Protein AF-W1W7Q9-F1 (afdb_monomer_lite)

pLDDT: mean 80.12, std 13.37, range [40.53, 93.12]

Structure (mmCIF, N/CA/C/O backbone):
data_AF-W1W7Q9-F1
#
_entry.id   AF-W1W7Q9-F1
#
loop_
_atom_site.group_PDB
_atom_site.id
_atom_site.type_symbol
_atom_site.label_atom_id
_atom_site.label_alt_id
_atom_site.label_comp_id
_atom_site.label_asym_id
_atom_site.label_entity_id
_atom_site.label_seq_id
_atom_site.pdbx_PDB_ins_code
_atom_site.Cartn_x
_atom_site.Cartn_y
_atom_site.Cartn_z
_atom_site.occupancy
_atom_site.B_iso_or_equiv
_atom_site.auth_seq_id
_atom_site.auth_comp_id
_atom_site.auth_asym_id
_atom_site.auth_atom_id
_atom_site.pdbx_PDB_model_num
ATOM 1 N N . ALA A 1 1 ? 4.814 16.428 0.549 1.00 47.56 1 ALA A N 1
ATOM 2 C CA . ALA A 1 1 ? 3.673 15.488 0.629 1.00 47.56 1 ALA A CA 1
ATOM 3 C C . ALA A 1 1 ? 3.160 15.322 2.062 1.00 47.56 1 ALA A C 1
ATOM 5 O O . ALA A 1 1 ? 2.022 15.692 2.294 1.00 47.56 1 ALA A O 1
ATOM 6 N N . ALA A 1 2 ? 3.976 14.876 3.030 1.00 40.53 2 ALA A N 1
ATOM 7 C CA . ALA A 1 2 ? 3.549 14.647 4.424 1.00 40.53 2 ALA A CA 1
ATOM 8 C C . ALA A 1 2 ? 2.935 15.868 5.154 1.00 40.53 2 ALA A C 1
ATOM 10 O O . ALA A 1 2 ? 2.091 15.686 6.019 1.00 40.53 2 ALA A O 1
ATOM 11 N N . ILE A 1 3 ? 3.308 17.102 4.782 1.00 45.97 3 ILE A N 1
ATOM 12 C CA . ILE A 1 3 ? 2.755 18.345 5.369 1.00 45.97 3 ILE A CA 1
ATOM 13 C C . ILE A 1 3 ? 1.483 18.828 4.639 1.00 45.97 3 ILE A C 1
ATOM 15 O O . ILE A 1 3 ? 0.595 19.405 5.253 1.00 45.97 3 ILE A O 1
ATOM 19 N N . LEU A 1 4 ? 1.367 18.572 3.330 1.00 44.38 4 LEU A N 1
ATOM 20 C CA . LEU A 1 4 ? 0.233 19.013 2.492 1.00 44.38 4 LEU A CA 1
ATOM 21 C C . LEU A 1 4 ? -0.913 17.992 2.446 1.00 44.38 4 LEU A C 1
ATOM 23 O O . LEU A 1 4 ? -2.066 18.358 2.237 1.00 44.38 4 LEU A O 1
ATOM 27 N N . SER A 1 5 ? -0.599 16.712 2.642 1.00 52.34 5 SER A N 1
ATOM 28 C CA . SER A 1 5 ? -1.558 15.607 2.611 1.00 52.34 5 SER A CA 1
ATOM 29 C C . SER A 1 5 ? -2.645 15.712 3.697 1.00 52.34 5 SER A C 1
ATOM 31 O O . SER A 1 5 ? -3.814 15.548 3.346 1.00 52.34 5 SER A O 1
ATOM 33 N N . PRO A 1 6 ? -2.337 16.099 4.955 1.00 49.09 6 PRO A N 1
ATOM 34 C CA . PRO A 1 6 ? -3.367 16.347 5.963 1.00 49.09 6 PRO A CA 1
ATOM 35 C C . PRO A 1 6 ? -4.294 17.514 5.603 1.00 49.09 6 PRO A C 1
ATOM 37 O O . PRO A 1 6 ? -5.452 17.498 5.985 1.00 49.09 6 PRO A O 1
ATOM 40 N N . ILE A 1 7 ? -3.818 18.508 4.844 1.00 52.56 7 ILE A N 1
ATOM 41 C CA . ILE A 1 7 ? -4.600 19.705 4.492 1.00 52.56 7 ILE A CA 1
ATOM 42 C C . ILE A 1 7 ? -5.577 19.395 3.345 1.00 52.56 7 ILE A C 1
ATOM 44 O O . ILE A 1 7 ? -6.745 19.773 3.407 1.00 52.56 7 ILE A O 1
ATOM 48 N N . LEU A 1 8 ? -5.135 18.656 2.321 1.00 50.91 8 LEU A N 1
ATOM 49 C CA . LEU A 1 8 ? -5.979 18.257 1.183 1.00 50.91 8 LEU A CA 1
ATOM 50 C C . LEU A 1 8 ? -7.003 17.175 1.545 1.00 50.91 8 LEU A C 1
ATOM 52 O O . LEU A 1 8 ? -8.148 17.249 1.113 1.00 50.91 8 LEU A O 1
ATOM 56 N N . VAL A 1 9 ? -6.611 16.182 2.347 1.00 51.66 9 VAL A N 1
ATOM 57 C CA . VAL A 1 9 ? -7.523 15.110 2.774 1.00 51.66 9 VAL A CA 1
ATOM 58 C C . VAL A 1 9 ? -8.351 15.545 3.984 1.00 51.66 9 VAL A C 1
ATOM 60 O O . VAL A 1 9 ? -9.536 15.240 4.036 1.00 51.66 9 VAL A O 1
ATOM 63 N N . GLY A 1 10 ? -7.791 16.328 4.909 1.00 45.66 10 GLY A N 1
ATOM 64 C CA . GLY A 1 10 ? -8.528 16.869 6.056 1.00 45.66 10 GLY A CA 1
ATOM 65 C C . GLY A 1 10 ? -9.651 17.827 5.654 1.00 45.66 10 GLY A C 1
ATOM 66 O O . GLY A 1 10 ? -10.763 17.679 6.139 1.00 45.66 10 GLY A O 1
ATOM 67 N N . SER A 1 11 ? -9.420 18.734 4.693 1.00 46.81 11 SER A N 1
ATOM 68 C CA . SER A 1 11 ? -10.456 19.696 4.264 1.00 46.81 11 SER A CA 1
ATOM 69 C C . SER A 1 11 ? -11.595 19.098 3.426 1.00 46.81 11 SER A C 1
ATOM 71 O O . SER A 1 11 ? -12.672 19.686 3.376 1.00 46.81 11 SER A O 1
ATOM 73 N N . ILE A 1 12 ? -11.391 17.944 2.775 1.00 48.72 12 ILE A N 1
ATOM 74 C CA . ILE A 1 12 ? -12.425 17.274 1.959 1.00 48.72 12 ILE A CA 1
ATOM 75 C C . ILE A 1 12 ? -13.160 16.180 2.751 1.00 48.72 12 ILE A C 1
ATOM 77 O O . ILE A 1 12 ? -14.309 15.868 2.447 1.00 48.72 12 ILE A O 1
ATOM 81 N N . THR A 1 13 ? -12.526 15.604 3.776 1.00 47.09 13 THR A N 1
ATOM 82 C CA . THR A 1 13 ? -13.037 14.402 4.464 1.00 47.09 13 THR A CA 1
ATOM 83 C C . THR A 1 13 ? -13.518 14.671 5.886 1.00 47.09 13 THR A C 1
ATOM 85 O O . THR A 1 13 ? -13.822 13.726 6.615 1.00 47.09 13 THR A O 1
ATOM 88 N N . ASP A 1 14 ? -13.617 15.938 6.287 1.00 50.22 14 ASP A N 1
ATOM 89 C CA . ASP A 1 14 ? -14.200 16.302 7.571 1.00 50.22 14 ASP A CA 1
ATOM 90 C C . ASP A 1 14 ? -15.645 15.772 7.658 1.00 50.22 14 ASP A C 1
ATOM 92 O O . ASP A 1 14 ? -16.580 16.265 7.025 1.00 50.22 14 ASP A O 1
ATOM 96 N N . ARG A 1 15 ? -15.804 14.749 8.506 1.00 52.75 15 ARG A N 1
ATOM 97 C CA . ARG A 1 15 ? -17.030 14.354 9.216 1.00 52.75 15 ARG A CA 1
ATOM 98 C C . ARG A 1 15 ? -18.108 13.511 8.515 1.00 52.75 15 ARG A C 1
ATOM 100 O O . ARG A 1 15 ? -19.074 13.169 9.191 1.00 52.75 15 ARG A O 1
ATOM 107 N N . PHE A 1 16 ? -17.975 13.116 7.242 1.00 52.88 16 PHE A N 1
ATOM 108 C CA . PHE A 1 16 ? -19.089 12.445 6.524 1.00 52.88 16 PHE A CA 1
ATOM 109 C C . PHE A 1 16 ? -18.838 11.033 5.962 1.00 52.88 16 PHE A C 1
ATOM 111 O O . PHE A 1 16 ? -19.801 10.383 5.553 1.00 52.88 16 PHE A O 1
ATOM 118 N N . PHE A 1 17 ? -17.606 10.509 5.953 1.00 60.50 17 PHE A N 1
ATOM 119 C CA . PHE A 1 17 ? -17.311 9.215 5.315 1.00 60.50 17 PHE A CA 1
ATOM 120 C C . PHE A 1 17 ? -16.619 8.226 6.257 1.00 60.50 17 PHE A C 1
ATOM 122 O O . PHE A 1 17 ? -15.635 8.562 6.906 1.00 60.50 17 PHE A O 1
ATOM 129 N N . SER A 1 18 ? -17.114 6.981 6.293 1.00 73.75 18 SER A N 1
ATOM 130 C CA . SER A 1 18 ? -16.509 5.875 7.048 1.00 73.75 18 SER A CA 1
ATOM 131 C C . SER A 1 18 ? -15.046 5.682 6.645 1.00 73.75 18 SER A C 1
ATOM 133 O O . SER A 1 18 ? -14.743 5.595 5.449 1.00 73.75 18 SER A O 1
ATOM 135 N N . ALA A 1 19 ? -14.153 5.548 7.627 1.00 74.50 19 ALA A N 1
ATOM 136 C CA . ALA A 1 19 ? -12.706 5.486 7.409 1.00 74.50 19 ALA A CA 1
ATOM 137 C C . ALA A 1 19 ? -12.297 4.421 6.371 1.00 74.50 19 ALA A C 1
ATOM 139 O O . ALA A 1 19 ? -11.465 4.665 5.501 1.00 74.50 19 ALA A O 1
ATOM 140 N N . GLN A 1 20 ? -12.952 3.260 6.381 1.00 80.00 20 GLN A N 1
ATOM 141 C CA . GLN A 1 20 ? -12.696 2.174 5.430 1.00 80.00 20 GLN A CA 1
ATOM 142 C C . GLN A 1 20 ? -13.005 2.534 3.963 1.00 80.00 20 GLN A C 1
ATOM 144 O O . GLN A 1 20 ? -12.297 2.108 3.054 1.00 80.00 20 GLN A O 1
ATOM 149 N N . LYS A 1 21 ? -14.037 3.356 3.711 1.00 81.75 21 LYS A N 1
ATOM 150 C CA . LYS A 1 21 ? -14.444 3.756 2.354 1.00 81.75 21 LYS A CA 1
ATOM 151 C C . LYS A 1 21 ? -13.441 4.744 1.779 1.00 81.75 21 LYS A C 1
ATOM 153 O O . LYS A 1 21 ? -13.062 4.640 0.618 1.00 81.75 21 LYS A O 1
ATOM 158 N N . VAL A 1 22 ? -12.974 5.664 2.619 1.00 84.19 22 VAL A N 1
ATOM 159 C CA . VAL A 1 22 ? -11.907 6.605 2.271 1.00 84.19 22 VAL A CA 1
ATOM 160 C C . VAL A 1 22 ? -10.615 5.838 1.975 1.00 84.19 22 VAL A C 1
ATOM 162 O O . VAL A 1 22 ? -9.970 6.102 0.963 1.00 84.19 22 VAL A O 1
ATOM 165 N N . LEU A 1 23 ? -10.284 4.826 2.789 1.00 86.56 23 LEU A N 1
ATOM 166 C CA . LEU A 1 23 ? -9.130 3.954 2.561 1.00 86.56 23 LEU A CA 1
ATOM 167 C C . LEU A 1 23 ? -9.237 3.232 1.214 1.00 86.56 23 LEU A C 1
ATOM 169 O O . LEU A 1 23 ? -8.278 3.249 0.446 1.00 86.56 23 LEU A O 1
ATOM 173 N N . ALA A 1 24 ? -10.401 2.654 0.907 1.00 87.56 24 ALA A N 1
ATOM 174 C CA . ALA A 1 24 ? -10.650 1.972 -0.358 1.00 87.56 24 ALA A CA 1
ATOM 175 C C . ALA A 1 24 ? -10.435 2.910 -1.557 1.00 87.56 24 ALA A C 1
ATOM 177 O O . ALA A 1 24 ? -9.667 2.589 -2.462 1.00 87.56 24 ALA A O 1
ATOM 178 N N . VAL A 1 25 ? -11.046 4.101 -1.542 1.00 88.56 25 VAL A N 1
ATOM 179 C CA . VAL A 1 25 ? -10.911 5.094 -2.623 1.00 88.56 25 VAL A CA 1
ATOM 180 C C . VAL A 1 25 ? -9.455 5.521 -2.813 1.00 88.56 25 VAL A C 1
ATOM 182 O O . VAL A 1 25 ? -8.972 5.562 -3.944 1.00 88.56 25 VAL A O 1
ATOM 185 N N . LEU A 1 26 ? -8.731 5.788 -1.723 1.00 88.56 26 LEU A N 1
ATOM 186 C CA . LEU A 1 26 ? -7.316 6.161 -1.779 1.00 88.56 26 LEU A CA 1
ATOM 187 C C . LEU A 1 26 ? -6.438 5.025 -2.319 1.00 88.56 26 LEU A C 1
ATOM 189 O O . LEU A 1 26 ? -5.515 5.284 -3.089 1.00 88.56 26 LEU A O 1
ATOM 193 N N . MET A 1 27 ? -6.741 3.773 -1.968 1.00 91.00 27 MET A N 1
ATOM 194 C CA . MET A 1 27 ? -6.050 2.593 -2.491 1.00 91.00 27 MET A CA 1
ATOM 195 C C . MET A 1 27 ? -6.297 2.389 -3.990 1.00 91.00 27 MET A C 1
ATOM 197 O O . MET A 1 27 ? -5.345 2.141 -4.728 1.00 91.00 27 MET A O 1
ATOM 201 N N . PHE A 1 28 ? -7.532 2.564 -4.472 1.00 91.88 28 PHE A N 1
ATOM 202 C CA . PHE A 1 28 ? -7.826 2.510 -5.910 1.00 91.88 28 PHE A CA 1
ATOM 203 C C . PHE A 1 28 ? -7.180 3.661 -6.681 1.00 91.88 28 PHE A C 1
ATOM 205 O O . PHE A 1 28 ? -6.624 3.441 -7.757 1.00 91.88 28 PHE A O 1
ATOM 212 N N . ALA A 1 29 ? -7.201 4.875 -6.126 1.00 90.88 29 ALA A N 1
ATOM 213 C CA . ALA A 1 29 ? -6.505 6.015 -6.712 1.00 90.88 29 ALA A CA 1
ATOM 214 C C . ALA A 1 29 ? -4.993 5.750 -6.796 1.00 90.88 29 ALA A C 1
ATOM 216 O O . ALA A 1 29 ? -4.392 5.933 -7.853 1.00 90.88 29 ALA A O 1
ATOM 217 N N . GLY A 1 30 ? -4.390 5.237 -5.718 1.00 90.69 30 GLY A N 1
ATOM 218 C CA . GLY A 1 30 ? -2.985 4.837 -5.689 1.00 90.69 30 GLY A CA 1
ATOM 219 C C . GLY A 1 30 ? -2.654 3.745 -6.713 1.00 90.69 30 GLY A C 1
ATOM 220 O O . GLY A 1 30 ? -1.645 3.848 -7.410 1.00 90.69 30 GLY A O 1
ATOM 221 N N . ALA A 1 31 ? -3.531 2.748 -6.866 1.00 92.38 31 ALA A N 1
ATOM 222 C CA . ALA A 1 31 ? -3.388 1.685 -7.857 1.00 92.38 31 ALA A CA 1
ATOM 223 C C . ALA A 1 31 ? -3.392 2.225 -9.294 1.00 92.38 31 ALA A C 1
ATOM 225 O O . ALA A 1 31 ? -2.506 1.893 -10.080 1.00 92.38 31 ALA A O 1
ATOM 226 N N . ALA A 1 32 ? -4.345 3.101 -9.627 1.00 93.00 32 ALA A N 1
ATOM 227 C CA . ALA A 1 32 ? -4.415 3.733 -10.941 1.00 93.00 32 ALA A CA 1
ATOM 228 C C . ALA A 1 32 ? -3.165 4.581 -11.223 1.00 93.00 32 ALA A C 1
ATOM 230 O O . ALA A 1 32 ? -2.563 4.465 -12.290 1.00 93.00 32 ALA A O 1
ATOM 231 N N . LEU A 1 33 ? -2.728 5.387 -10.249 1.00 92.31 33 LEU A N 1
ATOM 232 C CA . LEU A 1 33 ? -1.534 6.224 -10.374 1.00 92.31 33 LEU A CA 1
ATOM 233 C C . LEU A 1 33 ? -0.270 5.389 -10.606 1.00 92.31 33 LEU A C 1
ATOM 235 O O . LEU A 1 33 ? 0.517 5.721 -11.492 1.00 92.31 33 LEU A O 1
ATOM 239 N N . MET A 1 34 ? -0.090 4.286 -9.871 1.00 91.88 34 MET A N 1
ATOM 240 C CA . MET A 1 34 ? 1.045 3.382 -10.083 1.00 91.88 34 M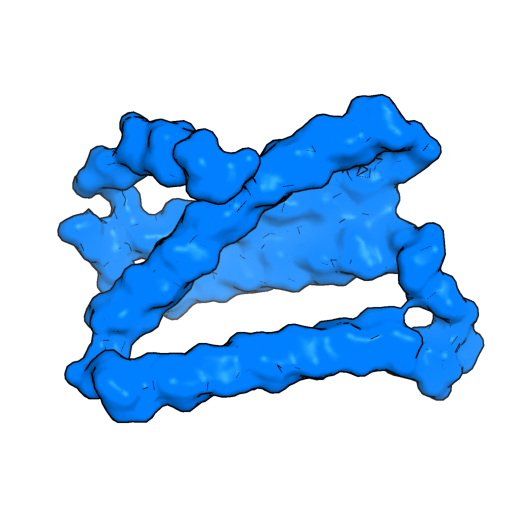ET A CA 1
ATOM 241 C C . MET A 1 34 ? 0.966 2.617 -11.402 1.00 91.88 34 MET A C 1
ATOM 243 O O . MET A 1 34 ? 1.993 2.438 -12.052 1.00 91.88 34 MET A O 1
ATOM 247 N N . TYR A 1 35 ? -0.229 2.232 -11.851 1.00 93.12 35 TYR A N 1
ATOM 248 C CA . TYR A 1 35 ? -0.414 1.603 -13.158 1.00 93.12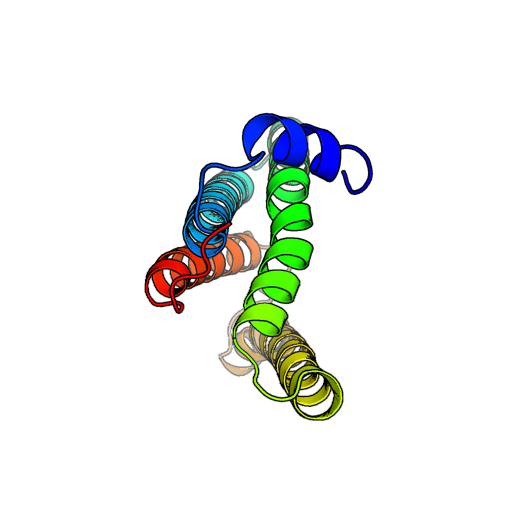 35 TYR A CA 1
ATOM 249 C C . TYR A 1 35 ? -0.024 2.539 -14.311 1.00 93.12 35 TYR A C 1
ATOM 251 O O . TYR A 1 35 ? 0.675 2.126 -15.237 1.00 93.12 35 TYR A O 1
ATOM 259 N N . PHE A 1 36 ? -0.422 3.813 -14.247 1.00 91.56 36 PHE A N 1
ATOM 260 C CA . PHE A 1 36 ? 0.002 4.803 -15.238 1.00 91.56 36 PHE A CA 1
ATOM 261 C C . PHE A 1 36 ? 1.492 5.125 -15.128 1.00 91.56 36 PHE A C 1
ATOM 263 O O . PHE A 1 36 ? 2.141 5.291 -16.162 1.00 91.56 36 PHE A O 1
ATOM 270 N N . ALA A 1 37 ? 2.048 5.167 -13.911 1.00 90.56 37 ALA A N 1
ATOM 271 C CA . ALA A 1 37 ? 3.478 5.380 -13.687 1.00 90.56 37 ALA A CA 1
ATOM 272 C C . ALA A 1 37 ? 4.316 4.244 -14.291 1.00 90.56 37 ALA A C 1
ATOM 274 O O . ALA A 1 37 ? 5.334 4.512 -14.922 1.00 90.56 37 ALA A O 1
ATOM 275 N N . ALA A 1 38 ? 3.848 2.996 -14.188 1.00 89.69 38 ALA A N 1
ATOM 276 C CA . ALA A 1 38 ? 4.485 1.817 -14.777 1.00 89.69 38 ALA A CA 1
ATOM 277 C C . ALA A 1 38 ? 4.561 1.847 -16.317 1.00 89.69 38 ALA A C 1
ATOM 279 O O . ALA A 1 38 ? 5.357 1.119 -16.911 1.00 89.69 38 ALA A O 1
ATOM 280 N N . GLN A 1 39 ? 3.738 2.667 -16.974 1.00 89.81 39 GLN A N 1
ATOM 281 C CA . GLN A 1 39 ? 3.740 2.836 -18.430 1.00 89.81 39 GLN A CA 1
ATOM 282 C C . GLN A 1 39 ? 4.572 4.035 -18.898 1.00 89.81 39 GLN A C 1
ATOM 284 O O . GLN A 1 39 ? 4.797 4.190 -20.097 1.00 89.81 39 GLN A O 1
ATOM 289 N N . GLN A 1 40 ? 5.024 4.900 -17.984 1.00 89.50 40 GLN A N 1
ATOM 290 C CA . GLN A 1 40 ? 5.814 6.065 -18.367 1.00 89.50 40 GLN A CA 1
ATOM 291 C C . GLN A 1 40 ? 7.247 5.662 -18.705 1.00 89.50 40 GLN A C 1
ATOM 293 O O . GLN A 1 40 ? 7.945 5.048 -17.905 1.00 89.50 40 GLN A O 1
ATOM 298 N N . THR A 1 41 ? 7.708 6.088 -19.876 1.00 85.50 41 THR A N 1
ATOM 299 C CA . THR A 1 41 ? 9.098 5.928 -20.327 1.00 85.50 41 THR A CA 1
ATOM 300 C C . THR A 1 41 ? 9.921 7.207 -20.161 1.00 85.50 41 THR A C 1
ATOM 302 O O . THR A 1 41 ? 11.127 7.204 -20.390 1.00 85.50 41 THR A O 1
ATOM 305 N N . THR A 1 42 ? 9.287 8.312 -19.747 1.00 88.38 42 THR A N 1
ATOM 306 C CA . THR A 1 42 ? 9.931 9.618 -19.561 1.00 88.38 42 THR A CA 1
ATOM 307 C C . THR A 1 42 ? 9.773 10.118 -18.128 1.00 88.38 42 THR A C 1
ATOM 309 O O . THR A 1 42 ? 8.713 9.990 -17.512 1.00 88.38 42 THR A O 1
ATOM 312 N N . PHE A 1 43 ? 10.823 10.754 -17.601 1.00 84.94 43 PHE A N 1
ATOM 313 C CA . PHE A 1 43 ? 10.811 11.323 -16.250 1.00 84.94 43 PHE A CA 1
ATOM 314 C C . PHE A 1 43 ? 9.726 12.398 -16.071 1.00 84.94 43 PHE A C 1
ATOM 316 O O . PHE A 1 43 ? 9.096 12.468 -15.018 1.00 84.94 43 PHE A O 1
ATOM 323 N N . ALA A 1 44 ? 9.465 13.195 -17.114 1.00 88.81 44 ALA A N 1
ATOM 324 C CA . ALA A 1 44 ? 8.470 14.267 -17.089 1.00 88.81 44 ALA A CA 1
ATOM 325 C C . ALA A 1 44 ? 7.037 13.756 -16.850 1.00 88.81 44 ALA A C 1
ATOM 327 O O . ALA A 1 44 ? 6.270 14.429 -16.169 1.00 88.81 44 ALA A O 1
ATOM 328 N N . GLY A 1 45 ? 6.687 12.571 -17.366 1.00 85.75 45 GLY A N 1
ATOM 329 C CA . GLY A 1 45 ? 5.404 11.917 -17.078 1.00 85.75 45 GLY A CA 1
ATOM 330 C C . GLY A 1 45 ? 5.418 11.120 -15.771 1.00 85.75 45 GLY A C 1
ATOM 331 O O . GLY A 1 45 ? 4.430 11.091 -15.041 1.00 85.75 45 GLY A O 1
ATOM 332 N N . PHE A 1 46 ? 6.552 10.498 -15.440 1.00 89.00 46 PHE A N 1
ATOM 333 C CA . PHE A 1 46 ? 6.694 9.638 -14.264 1.00 89.00 46 PHE A CA 1
ATOM 334 C C . PHE A 1 46 ? 6.667 10.411 -12.936 1.00 89.00 46 PHE A C 1
ATOM 336 O O . PHE A 1 46 ? 5.984 10.016 -11.989 1.00 89.00 46 PHE A O 1
ATOM 343 N N . PHE A 1 47 ? 7.388 11.532 -12.856 1.00 89.69 47 PHE A N 1
ATOM 344 C CA . PHE A 1 47 ? 7.563 12.275 -11.609 1.00 89.69 47 PHE A CA 1
ATOM 345 C C . PHE A 1 47 ? 6.253 12.869 -11.049 1.00 89.69 47 PHE A C 1
ATOM 347 O O . PHE A 1 47 ? 5.986 12.678 -9.858 1.00 89.69 47 PHE A O 1
ATOM 354 N N . PRO A 1 48 ? 5.382 13.516 -11.853 1.00 91.44 48 PRO A N 1
ATOM 355 C CA . PRO A 1 48 ? 4.090 13.998 -11.363 1.00 91.44 48 PRO A CA 1
ATOM 356 C C . PRO A 1 48 ? 3.182 12.875 -10.846 1.00 91.44 48 PRO A C 1
ATOM 358 O O . PRO A 1 48 ? 2.503 13.060 -9.836 1.00 91.44 48 PRO A O 1
ATOM 361 N N . LEU A 1 49 ? 3.198 11.699 -11.485 1.00 91.00 49 LEU A N 1
ATOM 362 C CA . LEU A 1 49 ? 2.414 10.539 -11.047 1.00 91.00 49 LEU A CA 1
ATOM 363 C C . LEU A 1 49 ? 2.899 10.002 -9.696 1.00 91.00 49 LEU A C 1
ATOM 365 O O . LEU A 1 49 ? 2.080 9.715 -8.824 1.00 91.00 49 LEU A O 1
ATOM 369 N N . LEU A 1 50 ? 4.216 9.932 -9.480 1.00 89.56 50 LEU A N 1
ATOM 370 C CA . LEU A 1 50 ? 4.792 9.584 -8.176 1.00 89.56 50 LEU A CA 1
ATOM 371 C C . LEU A 1 50 ? 4.433 10.598 -7.086 1.00 89.56 50 LEU A C 1
ATOM 373 O O . LEU A 1 50 ? 4.162 10.216 -5.942 1.00 89.56 50 LEU A O 1
ATOM 377 N N . LEU A 1 51 ? 4.425 11.889 -7.422 1.00 89.25 51 LEU A N 1
ATOM 378 C CA . LEU A 1 51 ? 4.044 12.941 -6.485 1.00 89.25 51 LEU A CA 1
ATOM 379 C C . LEU A 1 51 ? 2.569 12.805 -6.088 1.00 89.25 51 LEU A C 1
ATOM 381 O O . LEU A 1 51 ? 2.255 12.834 -4.897 1.00 89.25 51 LEU A O 1
ATOM 385 N N . ALA A 1 52 ? 1.686 12.595 -7.066 1.00 88.94 52 ALA A N 1
ATOM 386 C CA . ALA A 1 52 ? 0.270 12.335 -6.832 1.00 88.94 52 ALA A CA 1
ATOM 387 C C . ALA A 1 52 ? 0.064 11.072 -5.980 1.00 88.94 52 ALA A C 1
ATOM 389 O O . ALA A 1 52 ? -0.658 11.119 -4.985 1.00 88.94 52 ALA A O 1
ATOM 390 N N . TYR A 1 53 ? 0.771 9.980 -6.290 1.00 89.12 53 TYR A N 1
ATOM 391 C CA . TYR A 1 53 ? 0.714 8.745 -5.504 1.00 89.12 53 TYR A CA 1
ATOM 392 C C . TYR A 1 53 ? 1.148 8.970 -4.051 1.00 89.12 53 TYR A C 1
ATOM 394 O O . TYR A 1 53 ? 0.509 8.500 -3.110 1.00 89.12 53 TYR A O 1
ATOM 402 N N . SER A 1 54 ? 2.208 9.752 -3.842 1.00 86.12 54 SER A N 1
ATOM 403 C CA . SER A 1 54 ? 2.698 10.086 -2.502 1.00 86.12 54 SER A CA 1
ATOM 404 C C . SER A 1 54 ? 1.666 10.872 -1.686 1.00 86.12 54 SER A C 1
ATOM 406 O O . SER A 1 54 ? 1.597 10.719 -0.466 1.00 86.12 54 SER A O 1
ATOM 408 N N . LEU A 1 55 ? 0.850 11.706 -2.342 1.00 84.19 55 LEU A N 1
ATOM 409 C CA . LEU A 1 55 ? -0.248 12.431 -1.699 1.00 84.19 55 LEU A CA 1
ATOM 410 C C . LEU A 1 55 ? -1.415 11.507 -1.333 1.00 84.19 55 LEU A C 1
ATOM 412 O O . LEU A 1 55 ? -2.027 11.729 -0.291 1.00 84.19 55 LEU A O 1
ATOM 416 N N . THR A 1 56 ? -1.690 10.471 -2.134 1.00 84.62 56 THR A N 1
ATOM 417 C CA . THR A 1 56 ? -2.728 9.466 -1.839 1.00 84.62 56 THR A CA 1
ATOM 418 C C . THR A 1 56 ? -2.289 8.416 -0.819 1.00 84.62 56 THR A C 1
ATOM 420 O O . THR A 1 56 ? -3.131 7.893 -0.101 1.00 84.62 56 THR A O 1
ATOM 423 N N . TYR A 1 57 ? -0.988 8.126 -0.716 1.00 82.44 57 TYR A N 1
ATOM 424 C CA . TYR A 1 57 ? -0.439 7.094 0.174 1.00 82.44 57 TYR A CA 1
ATOM 425 C C . TYR A 1 57 ? -0.173 7.582 1.610 1.00 82.44 57 TYR A C 1
ATOM 427 O O . TYR A 1 57 ? -0.383 6.864 2.581 1.00 82.44 57 TYR A O 1
ATOM 435 N N . MET A 1 58 ? 0.251 8.833 1.798 1.00 83.62 58 MET A N 1
ATOM 436 C CA . MET A 1 58 ? 0.427 9.403 3.144 1.00 83.62 58 MET A CA 1
ATOM 437 C C . MET A 1 58 ? -0.809 9.313 4.070 1.00 83.62 58 MET A C 1
ATOM 439 O O . MET A 1 58 ? -0.649 8.893 5.219 1.00 83.62 58 MET A O 1
ATOM 443 N N . PRO A 1 59 ? -2.038 9.647 3.628 1.00 81.50 59 PRO A N 1
ATOM 444 C CA . PRO A 1 59 ? -3.215 9.612 4.493 1.00 81.50 59 PRO A CA 1
ATOM 445 C C . PRO A 1 59 ? -3.614 8.178 4.857 1.00 81.50 59 PRO A C 1
ATOM 447 O O . PRO A 1 59 ? -4.210 7.958 5.908 1.00 81.50 59 PRO A O 1
ATOM 450 N N . THR A 1 60 ? -3.255 7.179 4.045 1.00 84.50 60 THR A N 1
ATOM 451 C CA . THR A 1 60 ? -3.663 5.786 4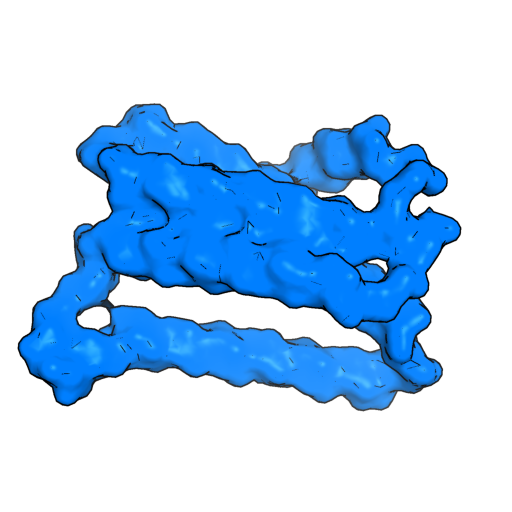.272 1.00 84.50 60 THR A CA 1
ATOM 452 C C . THR A 1 60 ? -2.935 5.179 5.465 1.00 84.50 60 THR A C 1
ATOM 454 O O . THR A 1 60 ? -3.500 4.340 6.161 1.00 84.50 60 THR A O 1
ATOM 457 N N . ILE A 1 61 ? -1.716 5.642 5.761 1.00 84.12 61 ILE A N 1
ATOM 458 C CA . ILE A 1 61 ? -0.980 5.253 6.974 1.00 84.12 61 ILE A CA 1
ATOM 459 C C . ILE A 1 61 ? -1.721 5.737 8.226 1.00 84.12 61 ILE A C 1
ATOM 461 O O . ILE A 1 61 ? -1.938 4.966 9.158 1.00 84.12 61 ILE A O 1
ATOM 465 N N . ALA A 1 62 ? -2.135 7.005 8.252 1.00 81.81 62 ALA A N 1
ATOM 466 C CA . ALA A 1 62 ? -2.889 7.545 9.382 1.00 81.81 62 ALA A CA 1
ATOM 467 C C . ALA A 1 62 ? -4.241 6.827 9.539 1.00 81.81 62 ALA A C 1
ATOM 469 O O . ALA A 1 62 ? -4.602 6.410 10.635 1.00 81.81 62 ALA A O 1
ATOM 470 N N . LEU A 1 63 ? -4.939 6.607 8.424 1.00 82.69 63 LEU A N 1
ATOM 471 C CA . LEU A 1 63 ? -6.265 6.001 8.390 1.00 82.69 63 LEU A CA 1
ATOM 472 C C . LEU A 1 63 ? -6.274 4.533 8.836 1.00 82.69 63 LEU A C 1
ATOM 474 O O . LEU A 1 63 ? -7.141 4.131 9.605 1.00 82.69 63 LEU A O 1
ATOM 478 N N . THR A 1 64 ? -5.295 3.738 8.397 1.00 85.19 64 THR A N 1
ATOM 479 C CA . THR A 1 64 ? -5.151 2.334 8.826 1.00 85.19 64 THR A CA 1
ATOM 480 C C . THR A 1 64 ? -4.870 2.219 10.322 1.00 85.19 64 THR A C 1
ATOM 482 O O . THR A 1 64 ? -5.448 1.353 10.976 1.00 85.19 64 THR A O 1
ATOM 485 N N . ASN A 1 65 ? -4.068 3.127 10.888 1.00 84.75 65 ASN A N 1
ATOM 486 C CA . ASN A 1 65 ? -3.861 3.192 12.335 1.00 84.75 65 ASN A CA 1
ATOM 487 C C . ASN A 1 65 ? -5.160 3.541 13.076 1.00 84.75 65 ASN A C 1
ATOM 489 O O . ASN A 1 65 ? -5.501 2.866 14.043 1.00 84.75 65 ASN A O 1
ATOM 493 N N . SER A 1 66 ? -5.915 4.541 12.607 1.00 82.56 66 SER A N 1
ATOM 494 C CA . SER A 1 66 ? -7.209 4.908 13.200 1.00 82.56 66 SER A CA 1
ATOM 495 C C . SER A 1 66 ? -8.223 3.759 13.162 1.00 82.56 66 SER A C 1
ATOM 497 O O . SER A 1 66 ? -8.874 3.499 14.170 1.00 82.56 66 SER A O 1
ATOM 499 N N . ILE A 1 67 ? -8.326 3.032 12.042 1.00 83.19 67 ILE A N 1
ATOM 500 C CA . ILE A 1 67 ? -9.208 1.857 11.917 1.00 83.19 67 ILE A CA 1
ATOM 501 C C . ILE A 1 67 ? -8.789 0.759 12.900 1.00 83.19 67 ILE A C 1
ATOM 503 O O . ILE A 1 67 ? -9.642 0.181 13.572 1.00 83.19 67 ILE A O 1
ATOM 507 N N . ALA A 1 68 ? -7.487 0.481 13.015 1.00 84.44 68 ALA A N 1
ATOM 508 C CA . ALA A 1 68 ? -6.983 -0.513 13.957 1.00 84.44 68 ALA A CA 1
ATOM 509 C C . ALA A 1 68 ? -7.308 -0.125 15.408 1.00 84.44 68 ALA A C 1
ATOM 511 O O . ALA A 1 68 ? -7.827 -0.946 16.154 1.00 84.44 68 ALA A O 1
ATOM 512 N N . PHE A 1 69 ? -7.079 1.130 15.799 1.00 84.00 69 PHE A N 1
ATOM 513 C CA . PHE A 1 69 ? -7.389 1.598 17.152 1.00 84.00 69 PHE A CA 1
ATOM 514 C C . PHE A 1 69 ? -8.881 1.569 17.487 1.00 84.00 69 PHE A C 1
ATOM 516 O O . PHE A 1 69 ? -9.231 1.303 18.630 1.00 84.00 69 PHE A O 1
ATOM 523 N N . ALA A 1 70 ? -9.756 1.802 16.508 1.00 82.94 70 ALA A N 1
ATOM 524 C CA . ALA A 1 70 ? -11.200 1.770 16.721 1.00 82.94 70 ALA A CA 1
ATOM 525 C C . ALA A 1 70 ? -11.773 0.348 16.869 1.00 82.94 70 ALA A C 1
ATOM 527 O O . ALA A 1 70 ? -12.831 0.179 17.467 1.00 82.94 70 ALA A O 1
ATOM 528 N N . ASN A 1 71 ? -11.095 -0.671 16.327 1.00 82.88 71 ASN A N 1
ATOM 529 C CA . ASN A 1 71 ? -11.614 -2.043 16.261 1.00 82.88 71 ASN A CA 1
ATOM 530 C C . ASN A 1 71 ? -10.875 -3.043 17.161 1.00 82.88 71 ASN A C 1
ATOM 532 O O . ASN A 1 71 ? -11.313 -4.184 17.306 1.00 82.88 71 ASN A O 1
ATOM 536 N N . VAL A 1 72 ? -9.750 -2.647 17.758 1.00 85.06 72 VAL A N 1
ATOM 537 C CA . VAL A 1 72 ? -8.964 -3.505 18.649 1.00 85.06 72 VAL A CA 1
ATOM 538 C C . VAL A 1 72 ? -9.389 -3.265 20.106 1.00 85.06 72 VAL A C 1
ATOM 540 O O . VAL A 1 72 ? -9.300 -2.130 20.568 1.00 85.06 72 VAL A O 1
ATOM 543 N N . PRO A 1 73 ? -9.804 -4.307 20.859 1.00 80.25 73 PRO A N 1
ATOM 544 C CA . PRO A 1 73 ? -10.283 -4.150 22.237 1.00 80.25 73 PRO A CA 1
ATOM 545 C C . PRO A 1 73 ? -9.222 -3.647 23.226 1.00 80.25 73 PRO A C 1
ATOM 547 O O . PRO A 1 73 ? -9.537 -2.874 24.125 1.00 80.25 73 PRO A O 1
ATOM 550 N N . ASP A 1 74 ? -7.976 -4.103 23.071 1.00 87.62 74 ASP A N 1
ATOM 551 C CA . ASP A 1 74 ? -6.834 -3.721 23.907 1.00 87.62 74 ASP A CA 1
ATOM 552 C C . ASP A 1 74 ? -5.702 -3.219 23.006 1.00 87.62 74 ASP A C 1
ATOM 554 O O . ASP A 1 74 ? -4.869 -3.980 22.502 1.00 87.62 74 ASP A O 1
ATOM 558 N N . VAL A 1 75 ? -5.726 -1.912 22.748 1.00 84.69 75 VAL A N 1
ATOM 559 C CA . VAL A 1 75 ? -4.783 -1.251 21.844 1.00 84.69 75 VAL A CA 1
ATOM 560 C C . VAL A 1 75 ? -3.342 -1.401 22.332 1.00 84.69 75 VAL A C 1
ATOM 562 O O . VAL A 1 75 ? -2.460 -1.678 21.522 1.00 84.69 75 VAL A O 1
ATOM 565 N N . GLU A 1 76 ? -3.081 -1.265 23.632 1.00 84.88 76 GLU A N 1
ATOM 566 C CA . GLU A 1 76 ? -1.717 -1.311 24.173 1.00 84.88 76 GLU A CA 1
ATOM 567 C C . GLU A 1 76 ? -1.080 -2.692 24.001 1.00 84.88 76 GLU A C 1
ATOM 569 O O . GLU A 1 76 ? 0.105 -2.798 23.673 1.00 84.88 76 GLU A O 1
ATOM 574 N N . ARG A 1 77 ? -1.872 -3.758 24.156 1.00 87.19 77 ARG A N 1
ATOM 575 C CA . ARG A 1 77 ? -1.388 -5.131 24.015 1.00 87.19 77 ARG A CA 1
ATOM 576 C C . ARG A 1 77 ? -1.323 -5.606 22.565 1.00 87.19 77 ARG A C 1
ATOM 578 O O . ARG A 1 77 ? -0.345 -6.249 22.170 1.00 87.19 77 ARG A O 1
ATOM 585 N N . ASP A 1 78 ? -2.365 -5.345 21.779 1.00 86.38 78 ASP A N 1
ATOM 586 C CA . ASP A 1 78 ? -2.565 -6.018 20.492 1.00 86.38 78 ASP A CA 1
ATOM 587 C C . ASP A 1 78 ? -2.081 -5.180 19.295 1.00 86.38 78 ASP A C 1
ATOM 589 O O . ASP A 1 78 ? -1.611 -5.743 18.301 1.00 86.38 78 ASP A O 1
ATOM 593 N N . PHE A 1 79 ? -2.063 -3.844 19.392 1.00 86.50 79 PHE A N 1
ATOM 594 C CA . PHE A 1 79 ? -1.556 -2.989 18.312 1.00 86.50 79 PHE A CA 1
ATOM 595 C C . PHE A 1 79 ? -0.065 -3.202 17.990 1.00 86.50 79 PHE A C 1
ATOM 597 O O . PHE A 1 79 ? 0.277 -3.269 16.803 1.00 86.50 79 PHE A O 1
ATOM 604 N N . PRO A 1 80 ? 0.845 -3.392 18.973 1.00 88.44 80 PRO A N 1
ATOM 605 C CA . PRO A 1 80 ? 2.233 -3.734 18.669 1.00 88.44 80 PRO A CA 1
ATOM 606 C C . PRO A 1 80 ? 2.356 -5.011 17.829 1.00 88.44 80 PRO A C 1
ATOM 608 O O . PRO A 1 80 ? 3.168 -5.061 16.905 1.00 88.44 80 PRO A O 1
ATOM 611 N N . ARG A 1 81 ? 1.514 -6.023 18.086 1.00 87.81 81 ARG A N 1
ATOM 612 C CA . ARG A 1 81 ? 1.498 -7.284 17.323 1.00 87.81 81 ARG A CA 1
ATOM 613 C C . ARG A 1 81 ? 1.026 -7.066 15.886 1.00 87.81 81 ARG A C 1
ATOM 615 O O . ARG A 1 81 ? 1.638 -7.597 14.961 1.00 87.81 81 ARG A O 1
ATOM 622 N N . ILE A 1 82 ? -0.004 -6.240 15.688 1.00 87.31 82 ILE A N 1
ATOM 623 C CA . ILE A 1 82 ? -0.481 -5.842 14.352 1.00 87.31 82 ILE A CA 1
ATOM 624 C C . ILE A 1 82 ? 0.636 -5.135 13.578 1.00 87.31 82 ILE A C 1
ATOM 626 O O . ILE A 1 82 ? 0.883 -5.436 12.411 1.00 87.31 82 ILE A O 1
ATOM 630 N N . ARG A 1 83 ? 1.379 -4.240 14.233 1.00 88.12 83 ARG A N 1
ATOM 631 C CA . ARG A 1 83 ? 2.478 -3.515 13.589 1.00 88.12 83 ARG A CA 1
ATOM 632 C C . ARG A 1 83 ? 3.626 -4.434 13.160 1.00 88.12 83 ARG A C 1
ATOM 634 O O . ARG A 1 83 ? 4.211 -4.209 12.103 1.00 88.12 83 ARG A O 1
ATOM 641 N N . VAL A 1 84 ? 3.918 -5.488 13.927 1.00 90.69 84 VAL A N 1
ATOM 642 C CA . VAL A 1 84 ? 4.917 -6.505 13.546 1.00 90.69 84 VAL A CA 1
ATOM 643 C C . VAL A 1 84 ? 4.519 -7.225 12.256 1.00 90.69 84 VAL A C 1
ATOM 645 O O . VAL A 1 84 ? 5.381 -7.444 11.406 1.00 90.69 84 VAL A O 1
ATOM 648 N N . MET A 1 85 ? 3.229 -7.521 12.053 1.00 89.44 85 MET A N 1
ATOM 649 C CA . MET A 1 85 ? 2.749 -8.100 10.788 1.00 89.44 85 MET A CA 1
ATOM 650 C C . MET A 1 85 ? 3.041 -7.184 9.593 1.00 89.44 85 MET A C 1
ATOM 652 O O . MET A 1 85 ? 3.390 -7.673 8.520 1.00 89.44 85 MET A O 1
ATOM 656 N N . GLY A 1 86 ? 2.997 -5.861 9.786 1.00 87.00 86 GLY A N 1
ATOM 657 C CA . GLY A 1 86 ? 3.426 -4.888 8.777 1.00 87.00 86 GLY A CA 1
ATOM 658 C C . GLY A 1 86 ? 4.904 -5.035 8.397 1.00 87.00 86 GLY A C 1
ATOM 659 O O . GLY A 1 86 ? 5.237 -5.067 7.213 1.00 87.00 86 GLY A O 1
ATOM 660 N N . THR A 1 87 ? 5.792 -5.197 9.382 1.00 90.62 87 THR A N 1
ATOM 661 C CA . THR A 1 87 ? 7.225 -5.438 9.135 1.00 90.62 87 THR A CA 1
ATOM 662 C C . THR A 1 87 ? 7.459 -6.765 8.414 1.00 90.62 87 THR A C 1
ATOM 664 O O . THR A 1 87 ? 8.262 -6.824 7.486 1.00 90.62 87 THR A O 1
ATOM 667 N N . ILE A 1 88 ? 6.736 -7.823 8.796 1.00 91.75 88 ILE A N 1
ATOM 668 C CA . ILE A 1 88 ? 6.805 -9.127 8.121 1.00 91.75 88 ILE A CA 1
ATOM 669 C C . ILE A 1 88 ? 6.365 -8.992 6.660 1.00 91.75 88 ILE A C 1
ATOM 671 O O . ILE A 1 88 ? 7.059 -9.481 5.773 1.00 91.75 88 ILE A O 1
ATOM 675 N N . GLY A 1 89 ? 5.264 -8.282 6.393 1.00 87.62 89 GLY A N 1
ATOM 676 C CA . GLY A 1 89 ? 4.794 -8.007 5.035 1.00 87.62 89 GLY A CA 1
ATOM 677 C C . GLY A 1 89 ? 5.806 -7.218 4.200 1.00 87.62 89 GLY A C 1
ATOM 678 O O . GLY A 1 89 ? 6.021 -7.536 3.032 1.00 87.62 89 GLY A O 1
ATOM 679 N N . TRP A 1 90 ? 6.487 -6.238 4.801 1.00 87.94 90 TRP A N 1
ATOM 680 C CA . TRP A 1 90 ? 7.554 -5.484 4.136 1.00 87.94 90 TRP A CA 1
ATOM 681 C C . TRP A 1 90 ? 8.748 -6.373 3.759 1.00 87.94 90 TRP A C 1
ATOM 683 O O . TRP A 1 90 ? 9.201 -6.328 2.614 1.00 87.94 90 TRP A O 1
ATOM 693 N N . ILE A 1 91 ? 9.209 -7.232 4.677 1.00 89.62 91 ILE A N 1
ATOM 694 C CA . ILE A 1 91 ? 10.285 -8.200 4.406 1.00 89.62 91 ILE A CA 1
ATOM 695 C C . ILE A 1 91 ? 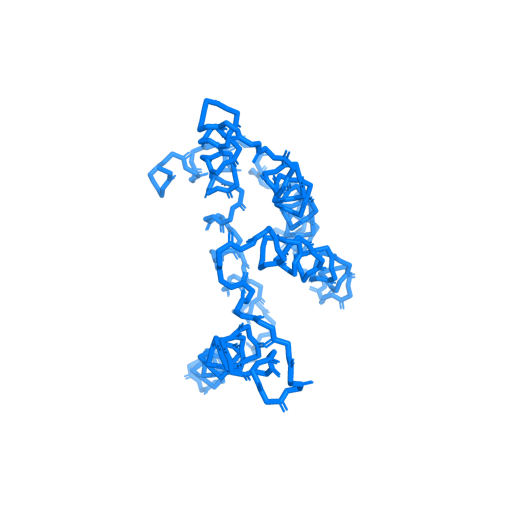9.852 -9.180 3.311 1.00 89.62 91 ILE A C 1
ATOM 697 O O . ILE A 1 91 ? 10.590 -9.391 2.351 1.00 89.62 91 ILE A O 1
ATOM 701 N N . ALA A 1 92 ? 8.649 -9.748 3.422 1.00 88.75 92 ALA A N 1
ATOM 702 C CA . ALA A 1 92 ? 8.113 -10.688 2.445 1.00 88.75 92 ALA A CA 1
ATOM 703 C C . ALA A 1 92 ? 8.014 -10.062 1.046 1.00 88.75 92 ALA A C 1
ATOM 705 O O . ALA A 1 92 ? 8.408 -10.696 0.073 1.00 88.75 92 ALA A O 1
ATOM 706 N N . SER A 1 93 ? 7.566 -8.806 0.942 1.00 86.44 93 SER A N 1
ATOM 707 C CA . SER A 1 93 ? 7.523 -8.064 -0.324 1.00 86.44 93 SER A CA 1
ATOM 708 C C . SER A 1 93 ? 8.920 -7.818 -0.903 1.00 86.44 93 SER A C 1
ATOM 710 O O . SER A 1 93 ? 9.137 -8.036 -2.095 1.00 86.44 93 SER A O 1
ATOM 712 N N . GLY A 1 94 ? 9.894 -7.443 -0.066 1.00 84.94 94 GLY A N 1
ATOM 713 C CA . GLY A 1 94 ? 11.288 -7.269 -0.484 1.00 84.94 94 GLY A CA 1
ATOM 714 C C . GLY A 1 94 ? 11.918 -8.566 -1.001 1.00 84.94 94 GLY A C 1
ATOM 715 O O . GLY A 1 94 ? 12.576 -8.564 -2.040 1.00 84.94 94 GLY A O 1
ATOM 716 N N . LEU A 1 95 ? 11.662 -9.690 -0.329 1.00 86.06 95 LEU A N 1
ATOM 717 C CA . LEU A 1 95 ? 12.120 -11.009 -0.768 1.00 86.06 95 LEU A CA 1
ATOM 718 C C . LEU A 1 95 ? 11.406 -11.471 -2.046 1.00 86.06 95 LEU A C 1
ATOM 720 O O . LEU A 1 95 ? 12.052 -11.989 -2.956 1.00 86.06 95 LEU A O 1
ATOM 724 N N . ALA A 1 96 ? 10.095 -11.247 -2.146 1.00 82.81 96 ALA A N 1
ATOM 725 C CA . ALA A 1 96 ? 9.298 -11.617 -3.312 1.00 82.81 96 ALA A CA 1
ATOM 726 C C . ALA A 1 96 ? 9.662 -10.797 -4.558 1.00 82.81 96 ALA A C 1
ATOM 728 O O . ALA A 1 96 ? 9.737 -11.348 -5.647 1.00 82.81 96 ALA A O 1
ATOM 729 N N . CYS A 1 97 ? 9.922 -9.497 -4.423 1.00 80.75 97 CYS A N 1
ATOM 730 C CA . CYS A 1 97 ? 10.325 -8.669 -5.561 1.00 80.75 97 CYS A CA 1
ATOM 731 C C . CYS A 1 97 ? 11.820 -8.809 -5.889 1.00 80.75 97 CYS A C 1
ATOM 733 O O . CYS A 1 97 ? 12.200 -8.687 -7.049 1.00 80.75 97 CYS A O 1
ATOM 735 N N . GLY A 1 98 ? 12.670 -9.043 -4.884 1.00 79.00 98 GLY A N 1
ATOM 736 C CA . GLY A 1 98 ? 14.124 -9.078 -5.051 1.00 79.00 98 GLY A CA 1
ATOM 737 C C . GLY A 1 98 ? 14.689 -10.453 -5.409 1.00 79.00 98 GLY A C 1
ATOM 738 O O . GLY A 1 98 ? 15.475 -10.564 -6.341 1.00 79.00 98 GLY A O 1
ATOM 739 N N . PHE A 1 99 ? 14.298 -11.504 -4.684 1.00 76.12 99 PHE A N 1
ATOM 740 C CA . PHE A 1 99 ? 14.930 -12.828 -4.783 1.00 76.12 99 PHE A CA 1
ATOM 741 C C . PHE A 1 99 ? 14.091 -13.848 -5.554 1.00 76.12 99 PHE A C 1
ATOM 743 O O . PHE A 1 99 ? 14.646 -14.690 -6.257 1.00 76.12 99 PHE A O 1
ATOM 750 N N . LEU A 1 100 ? 12.759 -13.789 -5.457 1.00 75.44 100 LEU A N 1
ATOM 751 C CA . LEU A 1 100 ? 11.878 -14.764 -6.111 1.00 75.44 100 LEU A CA 1
ATOM 752 C C . LEU A 1 100 ? 12.065 -14.848 -7.641 1.00 75.44 100 LEU A C 1
ATOM 754 O O . LEU A 1 100 ? 12.096 -15.967 -8.149 1.00 75.44 100 LEU A O 1
ATOM 758 N N . PRO A 1 101 ? 12.251 -13.742 -8.391 1.00 76.12 101 PRO A N 1
ATOM 759 C CA . PRO A 1 101 ? 12.476 -13.813 -9.835 1.00 76.12 101 PRO A CA 1
ATOM 760 C C . PRO A 1 101 ? 13.785 -14.526 -10.179 1.00 76.12 101 PRO A C 1
ATOM 762 O O . PRO A 1 101 ? 13.785 -15.398 -11.043 1.00 76.12 101 PRO A O 1
ATOM 765 N N . GLN A 1 102 ? 14.863 -14.235 -9.442 1.00 74.62 102 GLN A N 1
ATOM 766 C CA . GLN A 1 102 ? 16.165 -14.884 -9.618 1.00 74.62 102 GLN A CA 1
ATOM 767 C C . GLN A 1 102 ? 16.093 -16.389 -9.315 1.00 74.62 102 GLN A C 1
ATOM 769 O O . GLN A 1 102 ? 16.628 -17.201 -10.065 1.00 74.62 102 GLN A O 1
ATOM 774 N N . ILE A 1 103 ? 15.387 -16.774 -8.244 1.00 71.75 103 ILE A N 1
ATOM 775 C CA . ILE A 1 103 ? 15.187 -18.180 -7.854 1.00 71.75 103 ILE A CA 1
ATOM 776 C C . ILE A 1 103 ? 14.367 -18.942 -8.907 1.00 71.75 103 ILE A C 1
ATOM 778 O O . ILE A 1 103 ? 14.625 -20.116 -9.160 1.00 71.75 103 ILE A O 1
ATOM 782 N N . LEU A 1 104 ? 13.399 -18.277 -9.542 1.00 73.88 104 LEU A N 1
ATOM 783 C CA . LEU A 1 104 ? 12.578 -18.837 -10.619 1.00 73.88 104 LEU A CA 1
ATOM 784 C C . LEU A 1 104 ? 13.279 -18.825 -11.994 1.00 73.88 104 LEU A C 1
ATOM 786 O O . LEU A 1 104 ? 12.685 -19.263 -12.978 1.00 73.88 104 LEU A O 1
ATOM 790 N N . GLY A 1 105 ? 14.529 -18.354 -12.074 1.00 70.94 105 GLY A N 1
ATOM 791 C CA . GLY A 1 105 ? 15.323 -18.321 -13.307 1.00 70.94 105 GLY A CA 1
ATOM 792 C C . GLY A 1 105 ? 15.030 -17.131 -14.228 1.00 70.94 105 GLY A C 1
ATOM 793 O O . GLY A 1 105 ? 15.455 -17.136 -15.383 1.00 70.94 105 GLY A O 1
ATOM 794 N N . TYR A 1 106 ? 14.316 -16.114 -13.741 1.00 73.81 106 TYR A N 1
ATOM 795 C CA . TYR A 1 106 ? 14.072 -14.864 -14.456 1.00 73.81 106 TYR A CA 1
ATOM 796 C C . TYR A 1 106 ? 15.165 -13.826 -14.159 1.00 73.81 106 TYR A C 1
ATOM 798 O O . TYR A 1 106 ? 15.782 -13.826 -13.095 1.00 73.81 106 TYR A O 1
ATOM 806 N N . ALA A 1 107 ? 15.393 -12.922 -15.116 1.00 71.38 107 ALA A N 1
ATOM 807 C CA . ALA A 1 107 ? 16.281 -11.776 -14.933 1.00 71.38 107 ALA A CA 1
ATOM 808 C C . ALA A 1 107 ? 15.735 -10.804 -13.871 1.00 71.38 107 ALA A C 1
ATOM 810 O O . ALA A 1 107 ? 14.538 -10.801 -13.571 1.00 71.38 107 ALA A O 1
ATOM 811 N N . ASP A 1 108 ? 16.615 -9.955 -13.335 1.00 72.19 108 ASP A N 1
ATOM 812 C CA . ASP A 1 108 ? 16.247 -8.951 -12.339 1.00 72.19 108 ASP A CA 1
ATOM 813 C C . ASP A 1 108 ? 15.078 -8.087 -12.815 1.00 72.19 108 ASP A C 1
ATOM 815 O O . ASP A 1 108 ? 15.152 -7.411 -13.842 1.00 72.19 108 ASP A O 1
ATOM 819 N N . ILE A 1 109 ? 13.996 -8.085 -12.032 1.00 75.75 109 ILE A N 1
ATOM 820 C CA . ILE A 1 109 ? 12.804 -7.273 -12.307 1.00 75.75 109 ILE A CA 1
ATOM 821 C C . ILE A 1 109 ? 12.940 -5.846 -11.769 1.00 75.75 109 ILE A C 1
ATOM 823 O O . ILE A 1 109 ? 12.163 -4.975 -12.149 1.00 75.75 109 ILE A O 1
ATOM 827 N N . SER A 1 110 ? 13.927 -5.585 -10.909 1.00 69.69 110 SER A N 1
ATOM 828 C CA . SER A 1 110 ? 14.200 -4.278 -10.301 1.00 69.69 110 SER A CA 1
ATOM 829 C C . SER A 1 110 ? 14.315 -3.108 -11.297 1.00 69.69 110 SER A C 1
ATOM 831 O O . SER A 1 110 ? 13.759 -2.053 -11.000 1.00 69.69 110 SER A O 1
ATOM 833 N N . PRO A 1 111 ? 14.977 -3.238 -12.469 1.00 72.56 111 PRO A N 1
ATOM 834 C CA . PRO A 1 111 ? 15.034 -2.166 -13.469 1.00 72.56 111 PRO A CA 1
ATOM 835 C C . PRO A 1 111 ? 13.785 -2.080 -14.361 1.00 72.56 111 PRO A C 1
ATOM 837 O O . PRO A 1 111 ? 13.711 -1.213 -15.228 1.00 72.56 111 PRO A O 1
ATOM 840 N N . THR A 1 112 ? 12.820 -2.987 -14.200 1.00 81.06 112 THR A N 1
ATOM 841 C CA . THR A 1 112 ? 11.619 -3.048 -15.041 1.00 81.06 112 THR A CA 1
ATOM 842 C C . THR A 1 112 ? 10.443 -2.313 -14.398 1.00 81.06 112 THR A C 1
ATOM 844 O O . THR A 1 112 ? 10.499 -1.869 -13.253 1.00 81.06 112 THR A O 1
ATOM 847 N N . ASN A 1 113 ? 9.328 -2.218 -15.120 1.00 83.94 113 ASN A N 1
ATOM 848 C CA . ASN A 1 113 ? 8.072 -1.695 -14.585 1.00 83.94 113 ASN A CA 1
ATOM 849 C C . ASN A 1 113 ? 7.265 -2.723 -13.765 1.00 83.94 113 ASN A C 1
ATOM 851 O O . ASN A 1 113 ? 6.218 -2.379 -13.215 1.00 83.94 113 ASN A O 1
ATOM 855 N N . ILE A 1 114 ? 7.738 -3.969 -13.647 1.00 84.81 114 ILE A N 1
ATOM 856 C CA . ILE A 1 114 ? 7.042 -5.050 -12.937 1.00 84.81 114 ILE A CA 1
ATOM 857 C C . ILE A 1 114 ? 6.793 -4.708 -11.455 1.00 84.81 114 ILE A C 1
ATOM 859 O O . ILE A 1 114 ? 5.657 -4.882 -11.015 1.00 84.81 114 ILE A O 1
ATOM 863 N N . PRO A 1 115 ? 7.750 -4.162 -10.676 1.00 85.75 115 PRO A N 1
ATOM 864 C CA . PRO A 1 115 ? 7.492 -3.790 -9.281 1.00 85.75 115 PRO A CA 1
ATOM 865 C C . PRO A 1 115 ? 6.391 -2.726 -9.127 1.00 85.75 115 PRO A C 1
ATOM 867 O O . PRO A 1 115 ? 5.601 -2.773 -8.181 1.00 85.75 115 PRO A O 1
ATOM 870 N N . LEU A 1 116 ? 6.291 -1.792 -10.080 1.00 86.94 116 LEU A N 1
ATOM 871 C CA . LEU A 1 116 ? 5.235 -0.773 -10.109 1.00 86.94 116 LEU A CA 1
ATOM 872 C C . LEU A 1 116 ? 3.867 -1.411 -10.393 1.00 86.94 116 LEU A C 1
ATOM 874 O O . LEU A 1 116 ? 2.885 -1.065 -9.740 1.00 86.94 116 LEU A O 1
ATOM 878 N N . LEU A 1 117 ? 3.804 -2.390 -11.301 1.00 88.38 117 LEU A N 1
ATOM 879 C CA . LEU A 1 117 ? 2.581 -3.152 -11.580 1.00 88.38 117 LEU A CA 1
ATOM 880 C C . LEU A 1 117 ? 2.163 -4.037 -10.399 1.00 88.38 117 LEU A C 1
ATOM 882 O O . LEU A 1 117 ? 0.979 -4.088 -10.073 1.00 88.38 117 LEU A O 1
ATOM 886 N N . ILE A 1 118 ? 3.115 -4.684 -9.720 1.00 88.62 118 ILE A N 1
ATOM 887 C CA . ILE A 1 118 ? 2.854 -5.446 -8.489 1.00 88.62 118 ILE A CA 1
ATOM 888 C C . ILE A 1 118 ? 2.285 -4.519 -7.415 1.00 88.62 118 ILE A C 1
ATOM 890 O O . ILE A 1 118 ? 1.310 -4.874 -6.752 1.00 88.62 118 ILE A O 1
ATOM 894 N N . THR A 1 119 ? 2.850 -3.316 -7.274 1.00 89.31 119 THR A N 1
ATOM 895 C C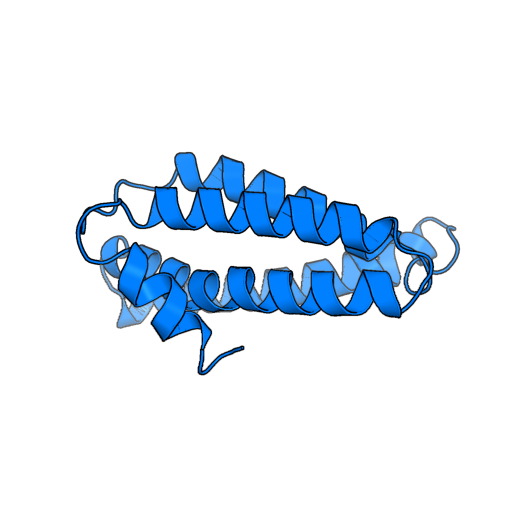A . THR A 1 119 ? 2.341 -2.295 -6.349 1.00 89.31 119 THR A CA 1
ATOM 896 C C . THR A 1 119 ? 0.913 -1.901 -6.719 1.00 89.31 119 THR A C 1
ATOM 898 O O . THR A 1 119 ? 0.034 -1.947 -5.864 1.00 89.31 119 THR A O 1
ATOM 901 N N . ALA A 1 120 ? 0.649 -1.601 -7.994 1.00 90.31 120 ALA A N 1
ATOM 902 C CA . ALA A 1 120 ? -0.687 -1.257 -8.474 1.00 90.31 120 ALA A CA 1
ATOM 903 C C . ALA A 1 120 ? -1.714 -2.370 -8.199 1.00 90.31 120 ALA A C 1
ATOM 905 O O . ALA A 1 120 ? -2.788 -2.103 -7.661 1.00 90.31 120 ALA A O 1
ATOM 906 N N . GLY A 1 121 ? -1.369 -3.625 -8.504 1.00 91.31 121 GLY A N 1
ATOM 907 C CA . GLY A 1 121 ? -2.224 -4.783 -8.239 1.00 91.31 121 GLY A CA 1
ATOM 908 C C . GLY A 1 121 ? -2.473 -5.000 -6.746 1.00 91.31 121 GLY A C 1
ATOM 909 O O . GLY A 1 121 ? -3.615 -5.180 -6.329 1.00 91.31 121 GLY A O 1
ATOM 910 N N . SER A 1 122 ? -1.427 -4.908 -5.924 1.00 90.88 122 SER A N 1
ATOM 911 C CA . SER A 1 122 ? -1.527 -5.064 -4.468 1.00 90.88 122 SER A CA 1
ATOM 912 C C . SER A 1 122 ? -2.379 -3.961 -3.837 1.00 90.88 122 SER A C 1
ATOM 914 O O . SER A 1 122 ? -3.222 -4.248 -2.990 1.00 90.88 122 SER A O 1
ATOM 916 N N . SER A 1 123 ? -2.222 -2.708 -4.280 1.00 90.38 123 SER A N 1
ATOM 917 C CA . SER A 1 123 ? -3.061 -1.585 -3.848 1.00 90.38 123 SER A CA 1
ATOM 918 C C . SER A 1 123 ? -4.520 -1.772 -4.257 1.00 90.38 123 SER A C 1
ATOM 920 O O . SER A 1 123 ? -5.404 -1.528 -3.444 1.00 90.38 123 SER A O 1
ATOM 922 N N . ALA A 1 124 ? -4.801 -2.258 -5.470 1.00 91.44 124 ALA A N 1
ATOM 923 C CA . ALA A 1 124 ? -6.171 -2.540 -5.897 1.00 91.44 124 ALA A CA 1
ATOM 924 C C . ALA A 1 124 ? -6.815 -3.654 -5.053 1.00 91.44 124 ALA A C 1
ATOM 926 O O . ALA A 1 124 ? -7.946 -3.500 -4.595 1.00 91.44 124 ALA A O 1
ATOM 927 N N . LEU A 1 125 ? -6.083 -4.744 -4.789 1.00 92.44 125 LEU A N 1
ATOM 928 C CA . LEU A 1 125 ? -6.538 -5.830 -3.914 1.00 92.44 125 LEU A CA 1
ATOM 929 C C . LEU A 1 125 ? -6.810 -5.333 -2.491 1.00 92.44 125 LEU A C 1
ATOM 931 O O . LEU A 1 125 ? -7.842 -5.668 -1.913 1.00 92.44 125 LEU A O 1
ATOM 935 N N . LEU A 1 126 ? -5.928 -4.493 -1.943 1.00 87.81 126 LEU A N 1
ATOM 936 C CA . LEU A 1 126 ? -6.127 -3.887 -0.629 1.00 87.81 126 LEU A CA 1
ATOM 937 C C . LEU A 1 126 ? -7.323 -2.922 -0.619 1.00 87.81 126 LEU A C 1
ATOM 939 O O . LEU A 1 126 ? -8.053 -2.868 0.366 1.00 87.81 126 LEU A O 1
ATOM 943 N N . GLY A 1 127 ? -7.564 -2.205 -1.720 1.00 87.81 127 GLY A N 1
ATOM 944 C CA . GLY A 1 127 ? -8.750 -1.368 -1.901 1.00 87.81 127 GLY A CA 1
ATOM 945 C C . GLY A 1 127 ? -10.048 -2.175 -1.884 1.00 87.81 127 GLY A C 1
ATOM 946 O O . GLY A 1 127 ? -11.008 -1.771 -1.234 1.00 87.81 127 GLY A O 1
ATOM 947 N N . VAL A 1 128 ? -10.065 -3.350 -2.522 1.00 90.19 128 VAL A N 1
ATOM 948 C CA . VAL A 1 128 ? -11.194 -4.292 -2.435 1.00 90.19 128 VAL A CA 1
ATOM 949 C C . VAL A 1 128 ? -11.344 -4.819 -1.008 1.00 90.19 128 VAL A C 1
ATOM 951 O O . VAL A 1 128 ? -12.446 -4.800 -0.464 1.00 90.19 128 VAL A O 1
ATOM 954 N N . PHE A 1 129 ? -10.244 -5.238 -0.377 1.00 87.50 129 PHE A N 1
ATOM 955 C CA . PHE A 1 129 ? -10.243 -5.730 1.002 1.00 87.50 129 PHE A CA 1
ATOM 956 C C . PHE A 1 129 ? -10.755 -4.682 2.000 1.00 87.50 129 PHE A C 1
ATOM 958 O O . PHE A 1 129 ? -11.462 -5.028 2.942 1.00 87.50 129 PHE A O 1
ATOM 965 N N . ALA A 1 130 ? -10.473 -3.397 1.771 1.00 85.69 130 ALA A N 1
ATOM 966 C CA . ALA A 1 130 ? -10.931 -2.312 2.630 1.00 85.69 130 ALA A CA 1
ATOM 967 C C . ALA A 1 130 ? -12.466 -2.207 2.720 1.00 85.69 130 ALA A C 1
ATOM 969 O O . ALA A 1 130 ? -12.970 -1.728 3.730 1.00 85.69 130 ALA A O 1
ATOM 970 N N . PHE A 1 131 ? -13.225 -2.698 1.734 1.00 82.06 131 PHE A N 1
ATOM 971 C CA . PHE A 1 131 ? -14.689 -2.770 1.835 1.00 82.06 131 PHE A CA 1
ATOM 972 C C . PHE A 1 131 ? -15.199 -3.887 2.755 1.00 82.06 131 PHE A C 1
ATOM 974 O O . PHE A 1 131 ? -16.351 -3.832 3.175 1.00 82.06 131 PHE A O 1
ATOM 981 N N . PHE A 1 132 ? -14.364 -4.879 3.070 1.00 84.81 132 PHE A N 1
ATOM 982 C CA . PHE A 1 132 ? -14.682 -5.959 4.009 1.00 84.81 132 PHE A CA 1
ATOM 983 C C . PHE A 1 132 ? -14.246 -5.645 5.446 1.00 84.81 132 PHE A C 1
ATOM 985 O O . PHE A 1 132 ? -14.487 -6.450 6.346 1.00 84.81 132 PHE A O 1
ATOM 992 N N . LEU A 1 133 ? -13.580 -4.506 5.670 1.00 80.50 133 LEU A N 1
ATOM 993 C CA . LEU A 1 133 ? -13.221 -4.063 7.012 1.00 80.50 133 LEU A CA 1
ATOM 994 C C . LEU A 1 133 ? -14.477 -3.682 7.817 1.00 80.50 133 LEU A C 1
ATOM 996 O O . LEU A 1 133 ? -15.484 -3.282 7.231 1.00 80.50 133 LEU A O 1
ATOM 1000 N N . PRO A 1 134 ? -14.428 -3.824 9.154 1.00 75.06 134 PRO A N 1
ATOM 1001 C CA . PRO A 1 134 ? -15.535 -3.463 10.029 1.00 75.06 134 PRO A CA 1
ATOM 1002 C C . PRO A 1 134 ? -15.835 -1.963 9.975 1.00 75.06 134 PRO A C 1
ATOM 1004 O O . PRO A 1 134 ? -14.922 -1.130 10.057 1.00 75.06 134 PRO A O 1
ATOM 1007 N N . ASP A 1 135 ? -17.134 -1.648 9.893 1.00 72.12 135 ASP A N 1
ATOM 1008 C CA . ASP A 1 135 ? -17.651 -0.284 9.814 1.00 72.12 135 ASP A CA 1
ATOM 1009 C C . ASP A 1 135 ? -17.055 0.582 10.921 1.00 72.12 135 ASP A C 1
ATOM 1011 O O . ASP A 1 135 ? -17.375 0.444 12.099 1.00 72.12 135 ASP A O 1
ATOM 1015 N N . THR A 1 136 ? -16.186 1.505 10.512 1.00 63.88 136 THR A N 1
ATOM 1016 C CA . THR A 1 136 ? -15.599 2.512 11.397 1.00 63.88 136 THR A CA 1
ATOM 1017 C C . THR A 1 136 ? -16.264 3.863 11.090 1.00 63.88 136 THR A C 1
ATOM 1019 O O . THR A 1 136 ? -15.806 4.567 10.176 1.00 63.88 136 THR A O 1
ATOM 1022 N N . PRO A 1 137 ? -17.413 4.185 11.728 1.00 55.78 137 PRO A N 1
ATOM 1023 C CA . PRO A 1 137 ? -18.102 5.462 11.539 1.00 55.78 137 PRO A CA 1
ATOM 1024 C C . PRO A 1 137 ? -17.270 6.648 12.079 1.00 55.78 137 PRO A C 1
ATOM 1026 O O . PRO A 1 137 ? -16.394 6.428 12.916 1.00 55.78 137 PRO A O 1
ATOM 1029 N N . PRO A 1 138 ? -17.500 7.871 11.557 1.00 55.81 138 PRO A N 1
ATOM 1030 C CA . PRO A 1 138 ? -16.783 9.090 11.948 1.00 55.81 138 PRO A CA 1
ATOM 1031 C C . PRO A 1 138 ? -17.095 9.573 13.370 1.00 55.81 138 PRO A C 1
ATOM 1033 O O . PRO A 1 138 ? -18.215 9.307 13.864 1.00 55.81 138 PRO A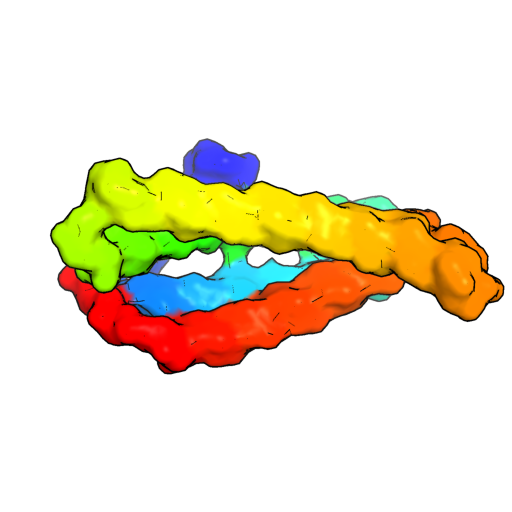 O 1
#

InterPro domains:
  IPR004740 Nucleoside:H+ symporter [PF03825] (1-138)
  IPR036259 MFS transporter superfamily [G3DSA:1.20.1250.20] (1-138)
  IPR036259 MFS transporter superfamily [SSF103473] (2-138)

Sequence (138 aa):
AAILSPILVGSITDRFFSAQKVLAVLMFAGAALMYFAAQQTTFAGFFPLLLAYSLTYMPTIALTNSIAFANVPDVERDFPRIRVMGTIGWIASGLACGFLPQILGYADISPTNIPLLITAGSSALLGVFAFFLPDTPP

Radius of gyration: 16.72 Å; chains: 1; bounding box: 35×38×44 Å

Organism: NCBI:txid1403943

Foldseek 3Di:
DLVCLCVVCVVVPPADDWLLLLLLVLLLLLLVLLVQLLVDPDPVSNVVSVVSSVSSPNVNVVSVLVLCVQPPPDCVPCVVVVVVVVVVVVVVLCCCQAPVCVVVVHDRCVVHSVNSNVSSVVSNVVSVVSVVRPGRHD

Secondary structure (DSSP, 8-state):
-TTTHHHHHHHHHSSSS-HHHHHHHHHHHHHHHHHHHTT--SHHHHHHHHHHHHHHHHHHHHHHHHHHHHH-S-HHHHHHHHHHHHHHHHHHHHHHHHTHHHHTTPPPSTTSSHHHHHHHHHHHHHHHHHTTS-----